Protein AF-A0ABD0QEM0-F1 (afdb_monomer_lite)

Secondary structure (DSSP, 8-state):
--HHHHHHHHTSGGG-SS-GGGSS--S---S-GGGS-----SSTTBSS-TTT--B-GGGG-

Radius of gyration: 20.91 Å; chains: 1; bounding box: 32×36×54 Å

pLDDT: mean 95.13, std 4.01, range [71.69, 98.75]

InterPro domains:
  IPR000909 Phosphatidylinositol-specific phospholipase C, X domain [PF00388] (29-61)
  IPR001192 Phosphoinositide phospholipase C family [PTHR10336] (1-61)
  IPR015359 Phosphoinositide-specific phospholipase C, EF-hand-like domain [PF09279] (1-20)
  IPR017946 PLC-like phosphodiesterase, TIM beta/alpha-barrel domain superfamily [G3DSA:3.20.20.190] (24-61)
  IPR017946 PLC-like phosphodiesterase, TIM beta/alpha-barrel domain superfamily [SSF51695] (27-61)

Foldseek 3Di:
DDPVVVVCCCVDPVVDPDDPCPPDPDDDPPDDPVVDDDDDDDPLQFPDDPPDGHGDPVSVD

Sequence (61 aa):
MSIDGFLMYLTSPEGSIFNPERQGLFQDMSQPLAHYYISSSHNTYLMEDQLTGPSSVEAYI

Organism: Cirrhinus mrigala (NCBI:txid683832)

Structure (mmCIF, N/CA/C/O backbone):
data_AF-A0ABD0QEM0-F1
#
_entry.id   AF-A0ABD0QEM0-F1
#
loop_
_atom_site.group_PDB
_atom_site.id
_atom_site.type_symbol
_atom_site.label_atom_id
_atom_site.label_alt_id
_atom_site.label_comp_id
_atom_site.label_asym_id
_atom_site.label_entity_id
_atom_site.label_seq_id
_atom_site.pdbx_PDB_ins_code
_atom_site.Cartn_x
_atom_site.Cartn_y
_atom_site.Cartn_z
_atom_site.occupancy
_atom_site.B_iso_or_equiv
_atom_site.auth_seq_id
_atom_site.auth_comp_id
_atom_site.auth_asym_id
_atom_site.auth_atom_id
_atom_site.pdbx_PDB_model_num
ATOM 1 N N . MET A 1 1 ? -8.904 17.101 35.211 1.00 71.69 1 MET A N 1
ATOM 2 C CA . MET A 1 1 ? -7.876 17.049 34.150 1.00 71.69 1 MET A CA 1
ATOM 3 C C . MET A 1 1 ? -7.077 18.337 34.196 1.00 71.69 1 MET A C 1
ATOM 5 O O . MET A 1 1 ? -7.697 19.392 34.190 1.00 71.69 1 MET A O 1
ATOM 9 N N . SER A 1 2 ? -5.748 18.261 34.296 1.00 95.44 2 SER A N 1
ATOM 10 C CA . SER A 1 2 ? -4.867 19.409 34.031 1.00 95.44 2 SER A CA 1
ATOM 11 C C . SER A 1 2 ? -4.737 19.629 32.518 1.00 95.44 2 SER A C 1
ATOM 13 O O . SER A 1 2 ? -5.074 18.733 31.742 1.00 95.44 2 SER A O 1
ATOM 15 N N . ILE A 1 3 ? -4.231 20.796 32.101 1.00 95.31 3 ILE A N 1
ATOM 16 C CA . ILE A 1 3 ? -3.882 21.057 30.693 1.00 95.31 3 ILE A CA 1
ATOM 17 C C . ILE A 1 3 ? -2.917 19.985 30.178 1.00 95.31 3 ILE A C 1
ATOM 19 O O . ILE A 1 3 ? -3.164 19.412 29.123 1.00 95.31 3 ILE A O 1
ATOM 23 N N . ASP A 1 4 ? -1.895 19.640 30.962 1.00 96.00 4 ASP A N 1
ATOM 24 C CA . ASP A 1 4 ? -0.923 18.614 30.576 1.00 96.00 4 ASP A CA 1
ATOM 25 C C . ASP A 1 4 ? -1.578 17.243 30.397 1.00 96.00 4 ASP A C 1
ATOM 27 O O . ASP A 1 4 ? -1.328 16.564 29.409 1.00 96.00 4 ASP A O 1
ATOM 31 N N . GLY A 1 5 ? -2.487 16.852 31.297 1.00 95.44 5 GLY A N 1
ATOM 32 C CA . GLY A 1 5 ? -3.212 15.585 31.174 1.00 95.44 5 GLY A CA 1
ATOM 33 C C . GLY A 1 5 ? -4.132 15.539 29.951 1.00 95.44 5 GLY A C 1
ATOM 34 O O . GLY A 1 5 ? -4.261 14.495 29.317 1.00 95.44 5 GLY A O 1
ATOM 35 N N . PHE A 1 6 ? -4.743 16.671 29.589 1.00 94.25 6 PHE A N 1
ATOM 36 C CA . PHE A 1 6 ? -5.551 16.773 28.376 1.00 94.25 6 PHE A CA 1
ATOM 37 C C . PHE A 1 6 ? -4.689 16.706 27.108 1.00 94.25 6 PHE A C 1
ATOM 39 O O . PHE A 1 6 ? -5.030 15.976 26.181 1.00 94.25 6 PHE A O 1
ATOM 46 N N . LEU A 1 7 ? -3.547 17.402 27.085 1.00 95.12 7 LEU A N 1
ATOM 47 C CA . LEU A 1 7 ? -2.593 17.329 25.976 1.00 95.12 7 LEU A CA 1
ATOM 48 C C . LEU A 1 7 ? -2.044 15.912 25.801 1.00 95.12 7 LEU A C 1
ATOM 50 O O . LEU A 1 7 ? -2.013 15.418 24.678 1.00 95.12 7 LEU A O 1
ATOM 54 N N . MET A 1 8 ? -1.690 15.232 26.897 1.00 94.88 8 MET A N 1
ATOM 55 C CA . MET A 1 8 ? -1.231 13.844 26.839 1.00 94.88 8 MET A CA 1
ATOM 56 C C . MET A 1 8 ? -2.275 12.922 26.209 1.00 94.88 8 MET A C 1
ATOM 58 O O . MET A 1 8 ? -1.910 12.123 25.352 1.00 94.88 8 MET A O 1
ATOM 62 N N . TYR A 1 9 ? -3.554 13.067 26.573 1.00 93.50 9 TYR A N 1
ATOM 63 C CA . TYR A 1 9 ? -4.650 12.302 25.971 1.00 93.50 9 TYR A CA 1
ATOM 64 C C . TYR A 1 9 ? -4.825 12.601 24.476 1.00 93.50 9 TYR A C 1
ATOM 66 O O . TYR A 1 9 ? -4.938 11.678 23.678 1.00 93.50 9 TYR A O 1
ATOM 74 N N . LEU A 1 10 ? -4.792 13.874 24.065 1.00 93.94 10 LEU A N 1
ATOM 75 C CA . LEU A 1 10 ? -4.899 14.233 22.643 1.00 93.94 10 LEU A CA 1
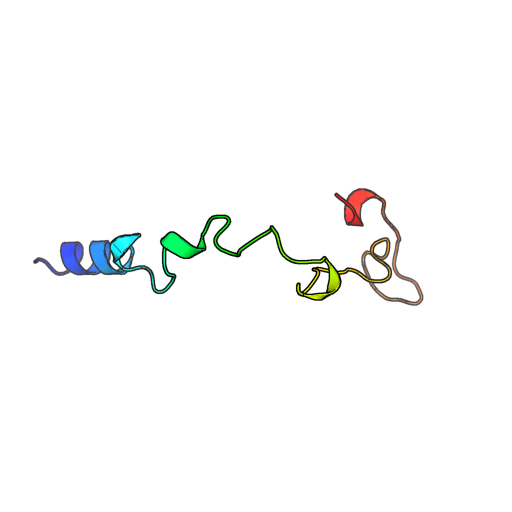ATOM 76 C C . LEU A 1 10 ? -3.767 13.644 21.788 1.00 93.94 10 LEU A C 1
ATOM 78 O O . LEU A 1 10 ? -3.947 13.439 20.592 1.00 93.94 10 LEU A O 1
ATOM 82 N N . THR A 1 11 ? -2.606 13.381 22.390 1.00 93.31 11 THR A N 1
ATOM 83 C CA . THR A 1 11 ? -1.461 12.745 21.721 1.00 93.31 11 THR A CA 1
ATOM 84 C C . THR A 1 11 ? -1.346 11.241 21.973 1.00 93.31 11 THR A C 1
ATOM 86 O O . THR A 1 11 ? -0.411 10.615 21.475 1.00 93.31 11 THR A O 1
ATOM 89 N N . SER A 1 12 ? -2.245 10.654 22.767 1.00 93.31 12 SER A N 1
ATOM 90 C CA . SER A 1 12 ? -2.211 9.231 23.094 1.00 93.31 12 SER A CA 1
ATOM 91 C C . SER A 1 12 ? -2.885 8.387 22.002 1.00 93.31 12 SER A C 1
ATOM 93 O O . SER A 1 12 ? -3.631 8.916 21.172 1.00 93.31 12 SER A O 1
ATOM 95 N N . PRO A 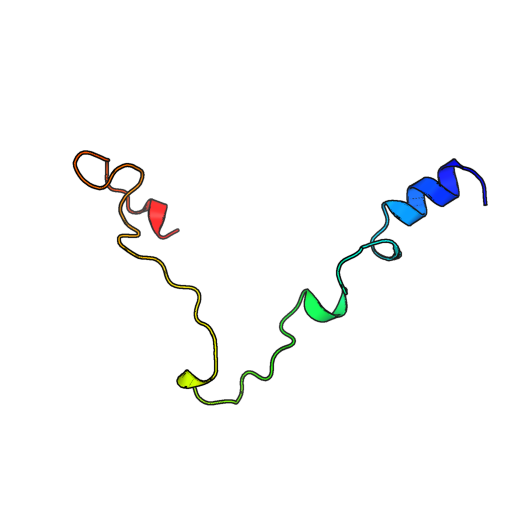1 13 ? -2.666 7.060 21.987 1.00 90.69 13 PRO A N 1
ATOM 96 C CA . PRO A 1 13 ? -3.363 6.154 21.072 1.00 90.69 13 PRO A CA 1
ATOM 97 C C . PRO A 1 13 ? -4.893 6.242 21.175 1.00 90.69 13 PRO A C 1
ATOM 99 O O . PRO A 1 13 ? -5.584 6.109 20.170 1.00 90.69 13 PRO A O 1
ATOM 102 N N . GLU A 1 14 ? -5.424 6.514 22.368 1.00 89.38 14 GLU A N 1
ATOM 103 C CA . GLU A 1 14 ? -6.860 6.674 22.626 1.00 89.38 14 GLU A CA 1
ATOM 104 C C . GLU A 1 14 ? -7.429 7.981 22.051 1.00 89.38 14 GLU A C 1
ATOM 106 O O . GLU A 1 14 ? -8.632 8.068 21.810 1.00 89.38 14 GLU A O 1
ATOM 111 N N . GLY A 1 15 ? -6.578 8.990 21.838 1.00 90.38 15 GLY A N 1
ATOM 112 C CA . GLY A 1 15 ? -6.909 10.237 21.145 1.00 90.38 15 GLY A CA 1
ATOM 113 C C . GLY A 1 15 ? -6.675 10.185 19.631 1.00 90.38 15 GLY A C 1
ATOM 114 O O . GLY A 1 15 ? -6.907 11.178 18.940 1.00 90.38 15 GLY A O 1
ATOM 115 N N . SER A 1 16 ? -6.210 9.050 19.098 1.00 91.56 16 SER A N 1
ATOM 116 C CA . SER A 1 16 ? -5.915 8.890 17.675 1.00 91.56 16 SER A CA 1
ATOM 117 C C . SER A 1 16 ? -7.165 9.064 16.813 1.00 91.56 16 SER A C 1
ATOM 119 O O . SER A 1 16 ? -8.213 8.471 17.063 1.00 91.56 16 SER A O 1
ATOM 121 N N . ILE A 1 17 ? -7.028 9.816 15.719 1.00 93.62 17 ILE A N 1
ATOM 122 C CA . ILE A 1 17 ? -8.067 9.918 14.684 1.00 93.62 17 ILE A CA 1
ATOM 123 C C . ILE A 1 17 ? -8.255 8.600 13.914 1.00 93.62 17 ILE A C 1
ATOM 125 O O . ILE A 1 17 ? -9.303 8.361 13.313 1.00 93.62 17 ILE A O 1
ATOM 129 N N . PHE A 1 18 ? -7.239 7.736 13.911 1.00 92.81 18 PHE A N 1
ATOM 130 C CA . PHE A 1 18 ? -7.294 6.444 13.240 1.00 92.81 18 PHE A CA 1
ATOM 131 C C . PHE A 1 18 ? -7.961 5.405 14.133 1.00 92.81 18 PHE A C 1
ATOM 133 O O . PHE A 1 18 ? -7.603 5.279 15.300 1.00 92.81 18 PHE A O 1
ATOM 140 N N . ASN A 1 19 ? -8.864 4.605 13.559 1.00 91.00 19 ASN A N 1
ATOM 141 C CA . ASN A 1 19 ? -9.455 3.465 14.253 1.00 91.00 19 ASN A CA 1
ATOM 142 C C . ASN A 1 19 ? -8.376 2.384 14.506 1.00 91.00 19 ASN A C 1
ATOM 144 O O . ASN A 1 19 ? -7.885 1.805 13.529 1.00 91.00 19 ASN A O 1
ATOM 148 N N . PRO A 1 20 ? -8.041 2.065 15.773 1.00 88.50 20 PRO A N 1
ATOM 149 C CA . PRO A 1 20 ? -7.049 1.042 16.108 1.00 88.50 20 PRO A CA 1
ATOM 150 C C . PRO A 1 20 ? -7.385 -0.349 15.550 1.00 88.50 20 PRO A C 1
ATOM 152 O O . PRO A 1 20 ? -6.487 -1.085 15.152 1.00 88.50 20 PRO A O 1
ATOM 155 N N . GLU A 1 21 ? -8.671 -0.696 15.426 1.00 90.31 21 GLU A N 1
ATOM 156 C CA . GLU A 1 21 ? -9.125 -1.989 14.887 1.00 90.31 21 GLU A CA 1
ATOM 157 C C . GLU A 1 21 ? -8.779 -2.171 13.401 1.00 90.31 21 GLU A C 1
ATOM 159 O O . GLU A 1 21 ? -8.745 -3.294 12.903 1.00 90.31 21 GLU A O 1
ATOM 164 N N . ARG A 1 22 ? -8.500 -1.076 12.679 1.00 92.75 22 ARG A N 1
ATOM 165 C CA . ARG A 1 22 ? -8.121 -1.096 11.256 1.00 92.75 22 ARG A CA 1
ATOM 166 C C . ARG A 1 22 ? -6.611 -1.050 11.022 1.00 92.75 22 ARG A C 1
ATOM 168 O O . ARG A 1 22 ? -6.190 -0.959 9.874 1.00 92.75 22 ARG A O 1
ATOM 175 N N . GLN A 1 23 ? -5.798 -1.082 12.079 1.00 91.06 23 GLN A N 1
ATOM 176 C CA . GLN A 1 23 ? -4.338 -1.099 11.942 1.00 91.06 23 GLN A CA 1
ATOM 177 C C . GLN A 1 23 ? -3.806 -2.467 11.494 1.00 91.06 23 GLN A C 1
ATOM 179 O O . GLN A 1 23 ? -2.790 -2.533 10.808 1.00 91.06 23 GLN A O 1
ATOM 184 N N . GLY A 1 24 ? -4.481 -3.552 11.885 1.00 92.69 24 GLY A N 1
ATOM 185 C CA . GLY A 1 24 ? -4.156 -4.914 11.460 1.00 92.69 24 GLY A CA 1
ATOM 186 C C . GLY A 1 24 ? -4.891 -5.337 10.186 1.00 92.69 24 GLY A C 1
ATOM 187 O O . GLY A 1 24 ? -5.574 -4.542 9.545 1.00 92.69 24 GLY A O 1
ATOM 188 N N . LEU A 1 25 ? -4.790 -6.621 9.837 1.00 95.19 25 LEU A N 1
ATOM 189 C CA . LEU A 1 25 ? -5.621 -7.207 8.786 1.00 95.19 25 LEU A CA 1
ATOM 190 C C . LEU A 1 25 ? -7.084 -7.229 9.247 1.00 95.19 25 LEU A C 1
ATOM 192 O O . LEU A 1 25 ? -7.424 -7.965 10.172 1.00 95.19 25 LEU A O 1
ATOM 196 N N . PHE A 1 26 ? -7.934 -6.427 8.607 1.00 96.31 26 PHE A N 1
ATOM 197 C CA . PHE A 1 26 ? -9.343 -6.281 8.994 1.00 96.31 26 PHE A CA 1
ATOM 198 C C . PHE A 1 26 ? -10.326 -6.622 7.868 1.00 96.31 26 PHE A C 1
ATOM 200 O O . PHE A 1 26 ? -11.525 -6.751 8.117 1.00 96.31 26 PHE A O 1
ATOM 207 N N . GLN A 1 27 ? -9.854 -6.720 6.624 1.00 96.62 27 GLN A N 1
ATOM 208 C CA . GLN A 1 27 ? -10.681 -7.106 5.485 1.00 96.62 27 GLN A CA 1
ATOM 209 C C . GLN A 1 27 ? -10.905 -8.625 5.462 1.00 96.62 27 GLN A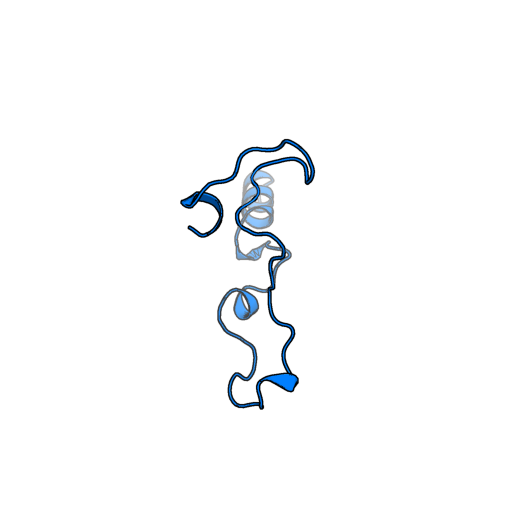 C 1
ATOM 211 O O . GLN A 1 27 ? -10.053 -9.398 5.897 1.00 96.62 27 GLN A O 1
ATOM 216 N N . ASP A 1 28 ? -12.042 -9.058 4.913 1.00 97.50 28 ASP A N 1
ATOM 217 C CA . ASP A 1 28 ? -12.259 -10.466 4.576 1.00 97.50 28 ASP A CA 1
ATOM 218 C C . ASP A 1 28 ? -11.314 -10.865 3.439 1.00 97.50 28 ASP A C 1
ATOM 220 O O . ASP A 1 28 ? -11.471 -10.377 2.325 1.00 97.50 28 ASP A O 1
ATOM 224 N N . MET A 1 29 ? -10.356 -11.748 3.732 1.00 97.81 29 MET A N 1
ATOM 225 C CA . MET A 1 29 ? -9.352 -12.233 2.778 1.00 97.81 29 MET A CA 1
ATOM 226 C C . MET A 1 29 ? -9.743 -13.547 2.082 1.00 97.81 29 MET A C 1
ATOM 228 O O . MET A 1 29 ? -8.899 -14.184 1.453 1.00 97.81 29 MET A O 1
ATOM 232 N N . SER A 1 30 ? -11.004 -13.979 2.195 1.00 98.25 30 SER A N 1
ATOM 233 C CA . SER A 1 30 ? -11.509 -15.209 1.566 1.00 98.25 30 SER A CA 1
ATOM 234 C C . SER A 1 30 ? -12.188 -14.995 0.205 1.00 98.25 30 SER A C 1
ATOM 236 O O . SER A 1 30 ? -12.467 -15.966 -0.500 1.00 98.25 30 SER A O 1
ATOM 238 N N . GLN A 1 31 ? -12.428 -13.742 -0.200 1.00 98.56 31 GLN A N 1
ATOM 239 C CA . GLN A 1 31 ? -13.005 -13.409 -1.510 1.00 98.56 31 GLN A CA 1
ATOM 240 C C . GLN A 1 31 ? -12.026 -13.708 -2.665 1.00 98.56 31 GLN A C 1
ATOM 242 O O . GLN A 1 31 ? -10.812 -13.762 -2.446 1.00 98.56 31 GLN A O 1
ATOM 247 N N . PRO A 1 32 ? -12.507 -13.856 -3.915 1.00 98.75 32 PRO A N 1
ATOM 248 C CA . PRO A 1 32 ? -11.647 -13.980 -5.093 1.00 98.75 32 PRO A CA 1
ATOM 249 C C . PRO A 1 32 ? -10.738 -12.758 -5.307 1.00 98.75 32 PRO A C 1
ATOM 251 O O . PRO A 1 32 ? -11.129 -11.630 -5.017 1.00 98.75 32 PRO A O 1
ATOM 254 N N . LEU A 1 33 ? -9.557 -12.956 -5.909 1.00 98.25 33 LEU A N 1
ATOM 255 C CA . LEU A 1 33 ? -8.542 -11.901 -6.089 1.00 98.25 33 LEU A CA 1
ATOM 256 C C . LEU A 1 33 ? -9.066 -10.636 -6.799 1.00 98.25 33 LEU A C 1
ATOM 258 O O . LEU A 1 33 ? -8.663 -9.527 -6.465 1.00 98.25 33 LEU A O 1
ATOM 262 N N . ALA A 1 34 ? -9.996 -10.791 -7.744 1.00 98.25 34 ALA A N 1
ATOM 263 C CA . ALA A 1 34 ? -10.582 -9.680 -8.495 1.00 98.25 34 ALA A CA 1
ATOM 264 C C . ALA A 1 34 ? -11.432 -8.714 -7.642 1.00 98.25 34 ALA A C 1
ATOM 266 O O . ALA A 1 34 ? -11.853 -7.675 -8.142 1.00 98.25 34 ALA A O 1
ATOM 267 N N . HIS A 1 35 ? -11.716 -9.050 -6.380 1.00 98.50 35 HIS A N 1
ATOM 268 C CA . HIS A 1 35 ? -12.534 -8.233 -5.479 1.00 98.50 35 HIS A CA 1
ATOM 269 C C . HIS A 1 35 ? -11.707 -7.251 -4.637 1.00 98.50 35 HIS A C 1
ATOM 271 O O . HIS A 1 35 ? -12.280 -6.464 -3.883 1.00 98.50 35 HIS A O 1
ATOM 277 N N . TYR A 1 36 ? -10.377 -7.280 -4.748 1.00 98.44 36 TYR A N 1
ATOM 278 C CA . TYR A 1 36 ? -9.491 -6.424 -3.965 1.00 98.44 36 TYR A CA 1
ATOM 279 C C . TYR A 1 36 ? -8.815 -5.380 -4.841 1.00 98.44 36 TYR A C 1
ATOM 281 O O . TYR A 1 36 ? -8.426 -5.643 -5.979 1.00 98.44 36 TYR A O 1
ATOM 289 N N . TYR A 1 37 ? -8.594 -4.203 -4.261 1.00 98.31 37 TYR A N 1
ATOM 290 C CA . TYR A 1 37 ? -7.595 -3.283 -4.784 1.00 98.31 37 TYR A CA 1
ATOM 291 C C . TYR A 1 37 ? -6.202 -3.826 -4.463 1.00 98.31 37 TYR A C 1
ATOM 293 O O . TYR A 1 37 ? -5.922 -4.195 -3.322 1.00 98.31 37 TYR A O 1
ATOM 301 N N . ILE A 1 38 ? -5.332 -3.871 -5.471 1.00 98.19 38 ILE A N 1
ATOM 302 C CA . ILE A 1 38 ? -3.971 -4.398 -5.354 1.00 98.19 38 ILE A CA 1
ATOM 303 C C . ILE A 1 38 ? -3.001 -3.223 -5.435 1.00 98.19 38 ILE A C 1
ATOM 305 O O . ILE A 1 38 ? -3.041 -2.452 -6.393 1.00 98.19 38 ILE A O 1
ATOM 309 N N . SER A 1 39 ? -2.130 -3.091 -4.431 1.00 98.00 39 SER A N 1
ATOM 310 C CA . SER A 1 39 ? -1.011 -2.151 -4.503 1.00 98.00 39 SER A CA 1
ATOM 311 C C . SER A 1 39 ? -0.062 -2.606 -5.608 1.00 98.00 39 SER A C 1
ATOM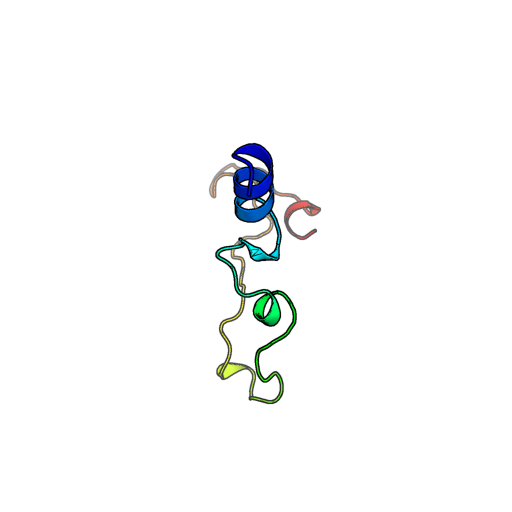 313 O O . SER A 1 39 ? 0.508 -3.694 -5.536 1.00 98.00 39 SER A O 1
ATOM 315 N N . SER A 1 40 ? 0.064 -1.795 -6.651 1.00 97.81 40 SER A N 1
ATOM 316 C CA . SER A 1 40 ? 0.845 -2.107 -7.844 1.00 97.81 40 SER A CA 1
ATOM 317 C C . SER A 1 40 ? 1.859 -1.007 -8.116 1.00 97.81 40 SER A C 1
ATOM 319 O O . SER A 1 40 ? 1.535 0.174 -7.998 1.00 97.81 40 SER A O 1
ATOM 321 N N . SER A 1 41 ? 3.055 -1.393 -8.548 1.00 97.75 41 SER A N 1
ATOM 322 C CA . SER A 1 41 ? 4.096 -0.477 -9.012 1.00 97.75 41 SER A CA 1
ATOM 323 C C . SER A 1 41 ? 4.333 -0.676 -10.512 1.00 97.75 41 SER A C 1
ATOM 325 O O . SER A 1 41 ? 4.114 -1.765 -11.045 1.00 97.75 41 SER A O 1
ATOM 327 N N . HIS A 1 42 ? 4.747 0.385 -11.201 1.00 97.62 42 HIS A N 1
ATOM 328 C CA . HIS A 1 42 ? 5.059 0.383 -12.628 1.00 97.62 42 HIS A CA 1
ATOM 329 C C . HIS A 1 42 ? 6.483 0.895 -12.822 1.00 97.62 42 HIS A C 1
ATOM 331 O O . HIS A 1 42 ? 6.853 1.900 -12.220 1.00 97.62 42 HIS A O 1
ATOM 337 N N . ASN A 1 43 ? 7.266 0.218 -13.666 1.00 97.50 43 ASN A N 1
ATOM 338 C CA . ASN A 1 43 ? 8.694 0.493 -13.853 1.00 97.50 43 ASN A CA 1
ATOM 339 C C . ASN A 1 43 ? 9.451 0.609 -12.524 1.00 97.50 43 ASN A C 1
ATOM 341 O O . ASN A 1 43 ? 10.256 1.515 -12.341 1.00 97.50 43 ASN A O 1
ATOM 345 N N . THR A 1 44 ? 9.186 -0.319 -11.600 1.00 98.00 44 THR A N 1
ATOM 346 C CA . THR A 1 44 ? 9.699 -0.279 -10.224 1.00 98.00 44 THR A CA 1
ATOM 347 C C . THR A 1 44 ? 11.213 -0.124 -10.162 1.00 98.00 44 THR A C 1
ATOM 349 O O . THR A 1 44 ? 11.698 0.523 -9.259 1.00 98.00 44 THR A O 1
ATOM 352 N N . TYR A 1 45 ? 11.958 -0.632 -11.146 1.00 97.12 45 TYR A N 1
ATOM 353 C CA . TYR A 1 45 ? 13.414 -0.505 -11.213 1.00 97.12 45 TYR A CA 1
ATOM 354 C C . TYR A 1 45 ? 13.936 0.937 -11.359 1.00 97.12 45 TYR A C 1
ATOM 356 O O . TYR A 1 45 ? 15.123 1.153 -11.116 1.00 97.12 45 TYR A O 1
ATOM 364 N N . LEU A 1 46 ? 13.115 1.894 -11.810 1.00 98.19 46 LEU A N 1
ATOM 365 C CA . LEU A 1 46 ? 13.526 3.282 -12.036 1.00 98.19 46 LEU A CA 1
ATOM 366 C C . LEU A 1 46 ? 13.579 4.052 -10.719 1.00 98.19 46 LEU A C 1
ATOM 368 O O . LEU A 1 46 ? 12.582 4.150 -10.008 1.00 98.19 46 LEU A O 1
ATOM 372 N N . MET A 1 47 ? 14.732 4.654 -10.435 1.00 96.88 47 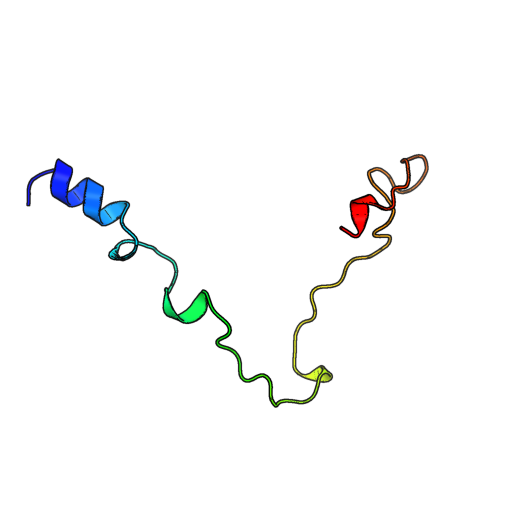MET A N 1
ATOM 373 C CA . MET A 1 47 ? 14.921 5.472 -9.234 1.00 96.88 47 MET A CA 1
ATOM 374 C C . MET A 1 47 ? 14.534 6.938 -9.453 1.00 96.88 47 MET A C 1
ATOM 376 O O . MET A 1 47 ? 14.260 7.652 -8.491 1.00 96.88 47 MET A O 1
ATOM 380 N N . GLU A 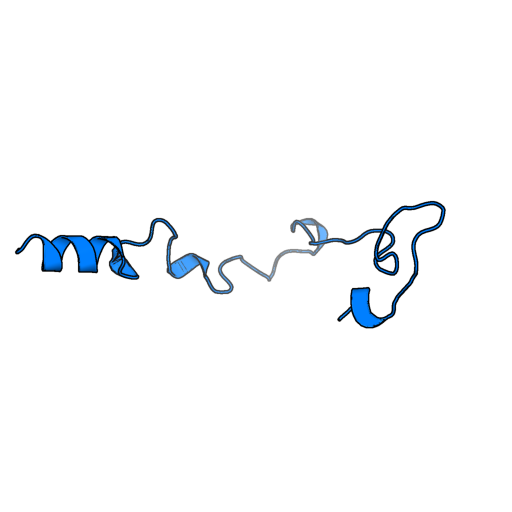1 48 ? 14.532 7.393 -10.708 1.00 94.88 48 GLU A N 1
ATOM 381 C CA . GLU A 1 48 ? 14.305 8.794 -11.069 1.00 94.88 48 GLU A CA 1
ATOM 382 C C . GLU A 1 48 ? 13.455 8.909 -12.351 1.00 94.88 48 GLU A C 1
ATOM 384 O O . GLU A 1 48 ? 12.398 8.284 -12.472 1.00 94.88 48 GLU A O 1
ATOM 389 N N . ASP A 1 49 ? 13.870 9.751 -13.302 1.00 95.44 49 ASP A N 1
ATOM 390 C CA . ASP A 1 49 ? 13.110 10.043 -14.508 1.00 95.44 49 ASP A CA 1
ATOM 391 C C . ASP A 1 49 ? 13.031 8.845 -15.478 1.00 95.44 49 ASP A C 1
ATOM 393 O O . ASP A 1 49 ? 13.825 7.906 -15.431 1.00 95.44 49 ASP A O 1
ATOM 397 N N . GLN A 1 50 ? 12.046 8.884 -16.381 1.00 97.12 50 GLN A N 1
ATOM 398 C CA . GLN A 1 50 ? 11.757 7.783 -17.310 1.00 97.12 50 GLN A CA 1
ATOM 399 C C . GLN A 1 50 ? 12.752 7.655 -18.476 1.00 97.12 50 GLN A C 1
ATOM 401 O O . GLN A 1 50 ? 12.727 6.642 -19.171 1.00 97.12 50 GLN A O 1
ATOM 406 N N . LEU A 1 51 ? 13.560 8.682 -18.755 1.00 95.88 51 LEU A N 1
ATOM 407 C CA . LEU A 1 51 ? 14.385 8.774 -19.963 1.00 95.88 51 LEU A CA 1
ATOM 408 C C . LEU A 1 51 ? 15.864 8.500 -19.686 1.00 95.88 51 LEU A C 1
ATOM 410 O O . LEU A 1 51 ? 16.507 7.787 -20.455 1.00 95.88 51 LEU A O 1
ATOM 414 N N . THR A 1 52 ? 16.409 9.089 -18.625 1.00 95.94 52 THR A N 1
ATOM 415 C CA . THR A 1 52 ? 17.844 9.079 -18.309 1.00 95.94 52 THR A CA 1
ATOM 416 C C . THR A 1 52 ? 18.158 8.660 -16.876 1.00 95.94 52 THR A C 1
ATOM 418 O O . THR A 1 52 ? 19.334 8.510 -16.542 1.00 95.94 52 THR A O 1
ATOM 421 N N . GLY A 1 53 ? 17.132 8.450 -16.049 1.00 95.00 53 GLY A N 1
ATOM 422 C CA . GLY A 1 53 ? 17.278 8.106 -14.642 1.00 95.00 53 GLY A CA 1
ATOM 423 C C . GLY A 1 53 ? 17.938 6.737 -14.420 1.00 95.00 53 GLY A C 1
ATOM 424 O O . GLY A 1 53 ? 17.772 5.814 -15.227 1.00 95.00 53 GLY A O 1
ATOM 425 N N . PRO A 1 54 ? 18.692 6.564 -13.321 1.00 96.69 54 PRO A N 1
ATOM 426 C CA . PRO A 1 54 ? 19.337 5.300 -13.009 1.00 96.69 54 PRO A CA 1
ATOM 427 C C . PRO A 1 54 ? 18.322 4.228 -12.597 1.00 96.69 54 PRO A C 1
ATOM 429 O O . PRO A 1 54 ? 17.242 4.506 -12.073 1.00 96.69 54 PRO A O 1
ATOM 432 N N . SER A 1 55 ? 18.708 2.971 -12.813 1.00 97.94 55 SER A N 1
ATOM 433 C CA . SER A 1 55 ? 17.951 1.798 -12.375 1.00 97.94 55 SER A CA 1
ATOM 434 C C . SER A 1 55 ? 18.628 1.129 -11.179 1.00 97.94 55 SER A C 1
ATOM 436 O O . SER A 1 55 ? 19.856 1.057 -11.143 1.00 97.94 55 SER A O 1
ATOM 438 N N . SER A 1 56 ? 17.853 0.603 -10.228 1.00 97.69 56 SER A N 1
ATOM 439 C CA . SER A 1 56 ? 18.389 -0.125 -9.071 1.00 97.69 56 SER A CA 1
ATOM 440 C C . SER A 1 56 ? 17.527 -1.325 -8.686 1.00 97.69 56 SER A C 1
ATOM 442 O O . SER A 1 56 ? 16.304 -1.296 -8.798 1.00 97.69 56 SER A O 1
ATOM 444 N N . VAL A 1 57 ? 18.178 -2.377 -8.182 1.00 97.75 57 VAL A N 1
ATOM 445 C CA . VAL A 1 57 ? 17.496 -3.512 -7.534 1.00 97.75 57 VAL A CA 1
ATOM 446 C C . VAL A 1 57 ? 16.884 -3.085 -6.199 1.00 97.75 57 VAL A C 1
ATOM 448 O O . VAL A 1 57 ? 15.843 -3.611 -5.823 1.00 97.75 57 VAL A O 1
ATOM 451 N N . GLU A 1 58 ? 17.480 -2.088 -5.537 1.00 97.38 58 GLU A N 1
ATOM 452 C CA . GLU A 1 58 ? 16.988 -1.537 -4.268 1.00 97.38 58 GLU A CA 1
ATOM 453 C C . GLU A 1 58 ? 15.552 -1.020 -4.376 1.00 97.38 58 GLU A C 1
ATOM 455 O O . GLU A 1 58 ? 14.815 -1.022 -3.406 1.00 97.38 58 GLU A O 1
ATOM 460 N N . ALA A 1 59 ? 15.112 -0.639 -5.574 1.00 96.12 59 ALA A N 1
ATOM 461 C CA . ALA A 1 59 ? 13.762 -0.146 -5.800 1.00 96.12 59 ALA A CA 1
ATOM 462 C C . ALA A 1 59 ? 12.656 -1.199 -5.557 1.00 96.12 59 ALA A C 1
ATOM 464 O O . ALA A 1 59 ? 11.481 -0.850 -5.462 1.00 96.12 59 ALA A O 1
ATOM 465 N N . TYR A 1 60 ? 13.020 -2.485 -5.490 1.00 96.44 60 TYR A N 1
ATOM 466 C CA . TYR A 1 60 ? 12.108 -3.598 -5.205 1.00 96.44 60 TYR A CA 1
ATOM 467 C C . TYR A 1 60 ? 12.134 -4.066 -3.740 1.00 96.44 60 TYR A C 1
ATOM 469 O O . TYR A 1 60 ? 11.353 -4.959 -3.402 1.00 96.44 60 TYR A O 1
ATOM 477 N N . ILE A 1 61 ? 13.047 -3.540 -2.914 1.00 93.69 61 ILE A N 1
ATOM 478 C CA . ILE A 1 61 ? 13.305 -3.978 -1.530 1.00 93.69 61 ILE A CA 1
ATOM 479 C C . ILE A 1 61 ? 12.647 -3.000 -0.556 1.00 93.69 61 ILE A C 1
ATOM 481 O O . ILE A 1 61 ? 11.988 -3.494 0.387 1.00 93.69 61 ILE A O 1
#